Protein AF-A0A9D1FBH9-F1 (afdb_monomer_lite)

Foldseek 3Di:
DVVVVVVVVVVVVVVVCCCVVVVVVVVCCVPPVVVVVCVVCVPDDDDDPVPDDDCPVVDDDDDDDD

pLDDT: mean 87.69, std 6.46, range [69.19, 96.5]

Structure (mmCIF, N/CA/C/O backbone):
data_AF-A0A9D1FBH9-F1
#
_entry.id   AF-A0A9D1FBH9-F1
#
loop_
_atom_site.group_PDB
_atom_site.id
_atom_site.type_symbol
_atom_site.label_atom_id
_atom_site.label_alt_id
_atom_site.label_comp_id
_atom_site.label_asym_id
_atom_site.label_entity_id
_atom_site.label_seq_id
_atom_site.pdbx_PDB_ins_code
_atom_site.Cartn_x
_atom_site.Cartn_y
_atom_site.Cartn_z
_atom_site.occupancy
_atom_site.B_iso_or_equiv
_atom_site.auth_seq_id
_atom_site.auth_comp_id
_atom_site.auth_asym_id
_atom_site.auth_atom_id
_atom_site.pdbx_PDB_model_num
ATOM 1 N N . MET A 1 1 ? 9.711 -7.279 -36.321 1.00 69.19 1 MET A N 1
ATOM 2 C CA . MET A 1 1 ? 9.157 -8.087 -35.207 1.00 69.19 1 MET A CA 1
ATOM 3 C C . MET A 1 1 ? 10.101 -8.158 -34.008 1.00 69.19 1 MET A C 1
ATOM 5 O O . MET A 1 1 ? 9.697 -7.700 -32.952 1.00 69.19 1 MET A O 1
ATOM 9 N N . LEU A 1 2 ? 11.349 -8.623 -34.152 1.00 80.25 2 LEU A N 1
ATOM 10 C CA . LEU A 1 2 ? 12.289 -8.814 -33.029 1.00 80.25 2 LEU A CA 1
ATOM 11 C C . LEU A 1 2 ? 12.528 -7.560 -32.161 1.00 80.25 2 LEU A C 1
ATOM 13 O O . LEU A 1 2 ? 12.355 -7.611 -30.949 1.00 80.25 2 LEU A O 1
ATOM 17 N N . PHE A 1 3 ? 12.848 -6.416 -32.773 1.00 83.25 3 PHE A N 1
ATOM 18 C CA . PHE A 1 3 ? 13.088 -5.164 -32.039 1.00 83.25 3 PHE A CA 1
ATOM 19 C C . PHE A 1 3 ? 11.842 -4.610 -31.336 1.00 83.25 3 PHE A C 1
ATOM 21 O O . PHE A 1 3 ? 11.961 -3.981 -30.292 1.00 83.25 3 PHE A O 1
ATOM 28 N N . GLY A 1 4 ? 10.646 -4.879 -31.869 1.00 84.56 4 GLY A N 1
ATOM 29 C CA . GLY A 1 4 ? 9.390 -4.490 -31.223 1.00 84.56 4 GLY A CA 1
ATOM 30 C C . GLY A 1 4 ? 9.104 -5.325 -29.976 1.00 84.56 4 GLY A C 1
ATOM 31 O O . GLY A 1 4 ? 8.709 -4.782 -28.951 1.00 84.56 4 GLY A O 1
ATOM 32 N N . VAL A 1 5 ? 9.374 -6.633 -30.036 1.00 90.56 5 VAL A N 1
ATOM 33 C CA . VAL A 1 5 ? 9.227 -7.536 -28.884 1.00 90.56 5 VAL A CA 1
ATOM 34 C C . VAL A 1 5 ? 10.263 -7.215 -27.803 1.00 90.56 5 VAL A C 1
ATOM 36 O O . VAL A 1 5 ? 9.907 -7.115 -26.634 1.00 90.56 5 VAL A O 1
ATOM 39 N N . LEU A 1 6 ? 11.523 -6.980 -28.186 1.00 91.31 6 LEU A N 1
ATOM 40 C CA . LEU A 1 6 ? 12.578 -6.588 -27.245 1.00 91.31 6 LEU A CA 1
ATOM 41 C C . LEU A 1 6 ? 12.317 -5.213 -26.618 1.00 91.31 6 LEU A C 1
ATOM 43 O O . LEU A 1 6 ? 12.492 -5.054 -25.413 1.00 91.31 6 LEU A O 1
ATOM 47 N N . GLY A 1 7 ? 11.848 -4.239 -27.403 1.00 92.94 7 GLY A N 1
ATOM 48 C CA . GLY A 1 7 ? 11.465 -2.921 -26.893 1.00 92.94 7 GLY A CA 1
ATOM 49 C C . GLY A 1 7 ? 10.286 -2.990 -25.920 1.00 92.94 7 GLY A C 1
ATOM 50 O O . GLY A 1 7 ? 10.336 -2.384 -24.852 1.00 92.94 7 GLY A O 1
ATOM 51 N N . GLY A 1 8 ? 9.260 -3.784 -26.240 1.00 93.00 8 GLY A N 1
ATOM 52 C CA . GLY A 1 8 ? 8.124 -4.015 -25.346 1.00 93.00 8 GLY A CA 1
ATOM 53 C C . GLY A 1 8 ? 8.530 -4.709 -24.044 1.00 93.00 8 GLY A C 1
ATOM 54 O O . GLY A 1 8 ? 8.136 -4.271 -22.965 1.00 93.00 8 GLY A O 1
ATOM 55 N N . ALA A 1 9 ? 9.373 -5.742 -24.124 1.00 93.38 9 ALA A N 1
ATOM 56 C CA . ALA A 1 9 ? 9.881 -6.444 -22.948 1.00 93.38 9 ALA A CA 1
ATOM 57 C C . ALA A 1 9 ? 10.738 -5.532 -22.052 1.00 93.38 9 ALA A C 1
ATOM 59 O O . ALA A 1 9 ? 10.575 -5.545 -20.834 1.00 93.38 9 ALA A O 1
ATOM 60 N N . ALA A 1 10 ? 11.598 -4.698 -22.644 1.00 95.19 10 ALA A N 1
ATOM 61 C CA . ALA A 1 10 ? 12.406 -3.733 -21.901 1.00 95.19 10 ALA A CA 1
ATOM 62 C C . ALA A 1 10 ? 11.543 -2.666 -21.208 1.00 95.19 10 ALA A C 1
ATOM 64 O O . ALA A 1 10 ? 11.798 -2.334 -20.053 1.00 95.19 10 ALA A O 1
ATOM 65 N N . ALA A 1 11 ? 10.496 -2.169 -21.875 1.00 94.94 11 ALA A N 1
ATOM 66 C CA . ALA A 1 11 ? 9.566 -1.208 -21.285 1.00 94.94 11 ALA A CA 1
ATOM 67 C C . ALA A 1 11 ? 8.776 -1.812 -20.113 1.00 94.94 11 ALA A C 1
ATOM 69 O O . ALA A 1 11 ? 8.656 -1.181 -19.063 1.00 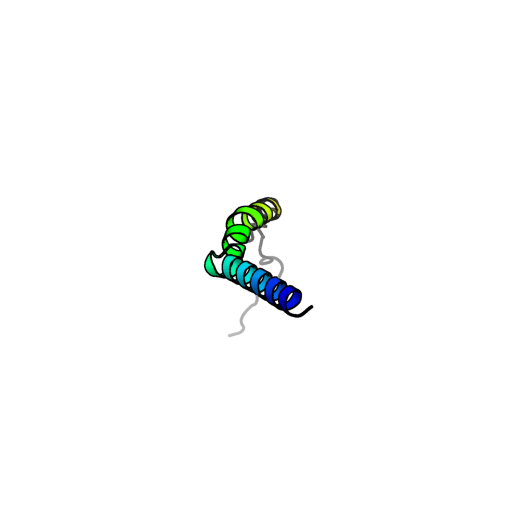94.94 11 ALA A O 1
ATOM 70 N N . LEU A 1 12 ? 8.290 -3.051 -20.258 1.00 96.00 12 LEU A N 1
ATOM 71 C CA . LEU A 1 12 ? 7.624 -3.774 -19.170 1.00 96.00 12 LEU A CA 1
ATOM 72 C C . LEU A 1 12 ? 8.567 -4.002 -17.986 1.00 96.00 12 LEU A C 1
ATOM 74 O O . LEU A 1 12 ? 8.186 -3.750 -16.845 1.00 96.00 12 LEU A O 1
ATOM 78 N N . TYR A 1 13 ? 9.803 -4.428 -18.253 1.00 95.44 13 TYR A N 1
ATOM 79 C CA . TYR A 1 13 ? 10.804 -4.641 -17.211 1.00 95.44 13 TYR A CA 1
ATOM 80 C C . TYR A 1 13 ? 11.161 -3.339 -16.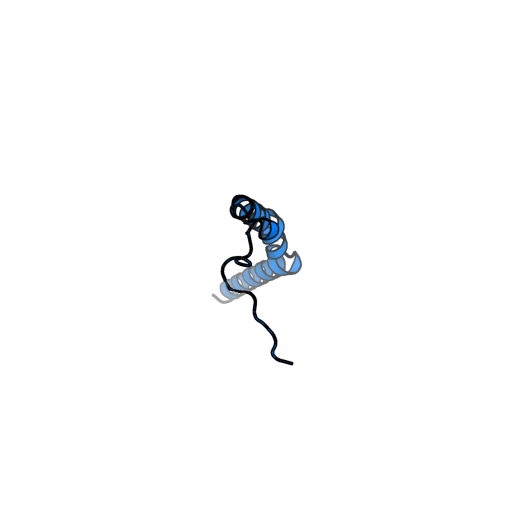486 1.00 95.44 13 TYR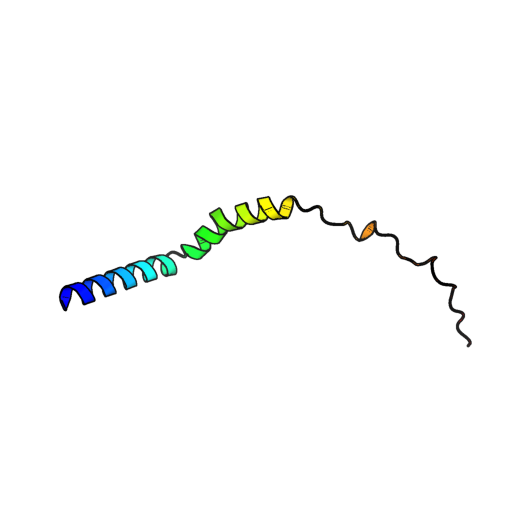 A C 1
ATOM 82 O O . TYR A 1 13 ? 11.209 -3.320 -15.261 1.00 95.44 13 TYR A O 1
ATOM 90 N N . ALA A 1 14 ? 11.348 -2.235 -17.215 1.00 96.50 14 ALA A N 1
ATOM 91 C CA . ALA A 1 14 ? 11.606 -0.924 -16.623 1.00 96.50 14 ALA A CA 1
ATOM 92 C C . ALA A 1 14 ? 10.420 -0.422 -15.784 1.00 96.50 14 ALA A C 1
ATOM 94 O O . ALA A 1 14 ? 10.627 0.135 -14.708 1.00 96.50 14 ALA A O 1
ATOM 95 N N . GLY A 1 15 ? 9.184 -0.654 -16.239 1.00 95.81 15 GLY A N 1
ATOM 96 C CA . GLY A 1 15 ? 7.976 -0.326 -15.482 1.00 95.81 15 GLY A CA 1
ATOM 97 C C . GLY A 1 15 ? 7.873 -1.126 -14.184 1.00 95.81 15 GLY A C 1
ATOM 98 O O . GLY A 1 15 ? 7.696 -0.540 -13.119 1.00 95.81 15 GLY A O 1
ATOM 99 N N . LEU A 1 16 ? 8.060 -2.447 -14.252 1.00 94.69 16 LEU A N 1
ATOM 100 C CA . LEU A 1 16 ? 8.093 -3.306 -13.065 1.00 94.69 16 LEU A CA 1
ATOM 101 C C . LEU A 1 16 ? 9.224 -2.901 -12.114 1.00 94.69 16 LEU A C 1
ATOM 103 O O . LEU A 1 16 ? 8.987 -2.767 -10.917 1.00 94.69 16 LEU A O 1
ATOM 107 N N . PHE A 1 17 ? 10.424 -2.640 -12.640 1.00 95.38 17 PHE A N 1
ATOM 108 C CA . PHE A 1 17 ? 11.551 -2.156 -11.847 1.00 95.38 17 PHE A CA 1
ATOM 109 C C . PHE A 1 17 ? 11.211 -0.848 -11.136 1.00 95.38 17 PHE A C 1
ATOM 111 O O . PHE A 1 17 ? 11.475 -0.733 -9.950 1.00 95.38 17 PHE A O 1
ATOM 118 N N . ALA A 1 18 ? 10.596 0.121 -11.816 1.00 95.62 18 ALA A N 1
ATOM 119 C CA . ALA A 1 18 ? 10.216 1.384 -11.196 1.00 95.62 18 ALA A CA 1
ATOM 120 C C . ALA A 1 18 ? 9.176 1.193 -10.080 1.00 95.62 18 ALA A C 1
ATOM 122 O O . ALA A 1 18 ? 9.322 1.785 -9.013 1.00 95.62 18 ALA A O 1
ATOM 123 N N . VAL A 1 19 ? 8.162 0.350 -10.300 1.00 94.69 19 VAL A N 1
ATOM 124 C CA . VAL A 1 19 ? 7.144 0.043 -9.282 1.00 94.69 19 VAL A CA 1
ATOM 125 C C . VAL A 1 19 ? 7.786 -0.567 -8.036 1.00 94.69 19 VAL A C 1
ATOM 127 O O . VAL A 1 19 ? 7.554 -0.057 -6.944 1.00 94.69 19 VAL A O 1
ATOM 130 N N . PHE A 1 20 ? 8.641 -1.581 -8.205 1.00 91.62 20 PHE A N 1
ATOM 131 C CA . PHE A 1 20 ? 9.304 -2.266 -7.091 1.00 91.62 20 PHE A CA 1
ATOM 132 C C . PHE A 1 20 ? 10.401 -1.427 -6.423 1.00 91.62 20 PHE A C 1
ATOM 134 O O . PHE A 1 20 ? 10.469 -1.355 -5.203 1.00 91.62 20 PHE A O 1
ATOM 141 N N . TYR A 1 21 ? 11.280 -0.792 -7.200 1.00 94.44 21 TYR A N 1
ATOM 142 C CA . TYR A 1 21 ? 12.431 -0.053 -6.674 1.00 94.44 21 TYR A CA 1
ATOM 143 C C . TYR A 1 21 ? 12.011 1.196 -5.894 1.00 94.44 21 TYR A C 1
ATOM 145 O O . TYR A 1 21 ? 12.619 1.522 -4.877 1.00 94.44 21 TYR A O 1
ATOM 153 N N . PHE A 1 22 ? 10.975 1.901 -6.361 1.00 92.50 22 PHE A N 1
ATOM 154 C CA . PHE A 1 22 ? 10.463 3.096 -5.685 1.00 92.50 22 PHE A CA 1
ATOM 155 C C . PHE A 1 22 ? 9.343 2.811 -4.677 1.00 92.50 22 PHE A C 1
ATOM 157 O O . PHE A 1 22 ? 8.849 3.777 -4.074 1.00 92.50 22 PHE A O 1
ATOM 164 N N . ASP A 1 23 ? 8.980 1.534 -4.495 1.00 92.12 23 ASP A N 1
ATOM 165 C CA . ASP A 1 23 ? 7.917 1.061 -3.598 1.00 92.12 23 ASP A CA 1
ATOM 166 C C . ASP A 1 23 ? 6.597 1.814 -3.842 1.00 92.12 23 ASP A C 1
ATOM 168 O O . ASP A 1 23 ? 5.998 2.431 -2.955 1.00 92.12 23 ASP A O 1
ATOM 172 N N . LEU A 1 24 ? 6.198 1.891 -5.117 1.00 94.12 24 LEU A N 1
ATOM 173 C CA . LEU A 1 24 ? 5.020 2.664 -5.523 1.00 94.12 24 LEU A CA 1
ATOM 174 C C . LEU A 1 24 ? 3.719 2.005 -5.061 1.00 94.12 24 LEU A C 1
ATOM 176 O O . LEU A 1 24 ? 2.747 2.709 -4.790 1.00 94.12 24 LEU A O 1
ATOM 180 N N . ASP A 1 25 ? 3.703 0.681 -4.956 1.00 88.31 25 ASP A N 1
ATOM 181 C CA . ASP A 1 25 ? 2.617 -0.103 -4.377 1.00 88.31 25 ASP A CA 1
ATOM 182 C C . ASP A 1 25 ? 2.468 0.168 -2.877 1.00 88.31 25 ASP A C 1
ATOM 184 O O . ASP A 1 25 ? 1.359 0.484 -2.438 1.00 88.31 25 ASP A O 1
ATOM 188 N N . GLY A 1 26 ? 3.567 0.156 -2.114 1.00 93.00 26 GLY A N 1
ATOM 189 C CA . GLY A 1 26 ? 3.562 0.510 -0.693 1.00 93.00 26 GLY A CA 1
ATOM 190 C C . GLY A 1 26 ? 3.070 1.939 -0.454 1.00 93.00 26 GLY A C 1
ATOM 191 O O . GLY A 1 26 ? 2.159 2.179 0.345 1.00 93.00 26 GLY A O 1
ATOM 192 N N . LYS A 1 27 ? 3.588 2.902 -1.225 1.00 92.62 27 LYS A N 1
ATOM 193 C CA . LYS A 1 27 ? 3.157 4.310 -1.146 1.00 92.62 27 LYS A CA 1
ATOM 194 C C . LYS A 1 27 ? 1.701 4.505 -1.542 1.00 92.62 27 LYS A C 1
ATOM 196 O O . LYS A 1 27 ? 1.000 5.293 -0.909 1.00 92.62 27 LYS A O 1
ATOM 201 N N . PHE A 1 28 ? 1.230 3.811 -2.573 1.00 94.12 28 PHE A N 1
ATOM 202 C CA . PHE A 1 28 ? -0.174 3.865 -2.967 1.00 94.12 28 PHE A CA 1
ATOM 203 C C . PHE A 1 28 ? -1.080 3.278 -1.878 1.00 94.12 28 PHE A C 1
ATOM 205 O O . PHE A 1 28 ? -2.108 3.876 -1.541 1.00 94.12 28 PHE A O 1
ATOM 212 N N . LEU A 1 29 ? -0.676 2.150 -1.286 1.00 93.88 29 LEU A N 1
ATOM 213 C CA . LEU A 1 29 ? -1.402 1.516 -0.192 1.00 93.88 29 LEU A CA 1
ATOM 214 C C . LEU A 1 29 ? -1.516 2.462 1.013 1.00 93.88 29 LEU A C 1
ATOM 216 O O . LEU A 1 29 ? -2.617 2.661 1.518 1.00 93.88 29 LEU A O 1
ATOM 220 N N . TYR A 1 30 ? -0.419 3.110 1.405 1.00 92.81 30 TYR A N 1
ATOM 221 C CA . TYR A 1 30 ? -0.374 4.016 2.557 1.00 92.81 30 TYR A CA 1
ATOM 222 C C . TYR A 1 30 ? -1.118 5.342 2.319 1.00 92.81 30 TYR A C 1
ATOM 224 O O . TYR A 1 30 ? -1.876 5.814 3.162 1.00 92.81 30 TYR A O 1
ATOM 232 N N . HIS A 1 31 ? -0.937 5.970 1.155 1.00 92.44 31 HIS A N 1
ATOM 233 C CA . HIS A 1 31 ? -1.488 7.308 0.913 1.00 92.44 31 HIS A CA 1
ATOM 234 C C . HIS A 1 31 ? -2.933 7.317 0.414 1.00 92.44 31 HIS A C 1
ATOM 236 O O . HIS A 1 31 ? -3.609 8.338 0.551 1.00 92.44 31 HIS A O 1
ATOM 242 N N . VAL A 1 32 ? -3.409 6.226 -0.189 1.00 93.31 32 VAL A N 1
ATOM 243 C CA . VAL A 1 32 ? -4.737 6.185 -0.818 1.00 93.31 32 VAL A CA 1
ATOM 244 C C . VAL A 1 32 ? -5.612 5.113 -0.190 1.00 93.31 32 VAL A C 1
ATOM 246 O O . VAL A 1 32 ? -6.723 5.409 0.251 1.00 93.31 32 VAL A O 1
ATOM 249 N N . VAL A 1 33 ? -5.129 3.871 -0.144 1.00 93.69 33 VAL A N 1
ATOM 250 C CA . VAL A 1 33 ? -5.957 2.735 0.278 1.00 93.69 33 VAL A CA 1
ATOM 251 C C . VAL A 1 33 ? -6.224 2.782 1.779 1.00 93.69 33 VAL A C 1
ATOM 253 O O . VAL A 1 33 ? -7.379 2.709 2.184 1.00 93.69 33 VAL A O 1
ATOM 256 N N . GLU A 1 34 ? -5.198 2.969 2.603 1.00 91.81 34 GLU A N 1
ATOM 257 C CA . GLU A 1 34 ? -5.329 3.064 4.057 1.00 91.81 34 GLU A CA 1
ATOM 258 C C . GLU A 1 34 ? -6.323 4.151 4.499 1.00 91.81 34 GLU 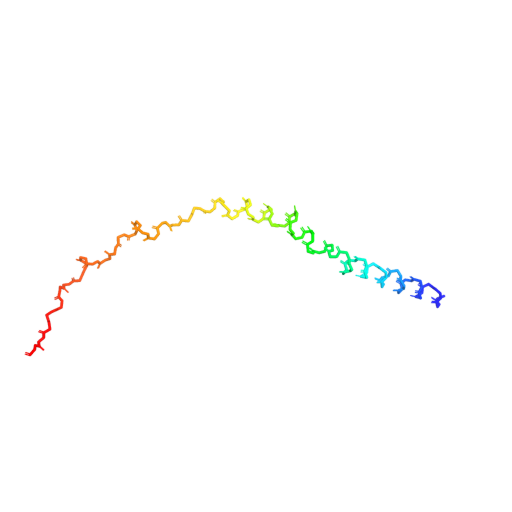A C 1
ATOM 260 O O . GLU A 1 34 ? -7.294 3.802 5.171 1.00 91.81 34 GLU A O 1
ATOM 265 N N . PRO A 1 35 ? -6.207 5.433 4.092 1.00 92.62 35 PRO A N 1
ATOM 266 C CA . PRO A 1 35 ? -7.170 6.449 4.515 1.00 92.62 35 PRO A CA 1
ATOM 267 C C . PRO A 1 35 ? -8.586 6.174 3.998 1.00 92.62 35 PRO A C 1
ATOM 269 O O . PRO A 1 35 ? -9.563 6.520 4.666 1.00 92.62 35 PRO A O 1
ATOM 272 N N . PHE A 1 36 ? -8.726 5.536 2.833 1.00 91.50 36 PHE A N 1
ATOM 273 C CA . PHE A 1 36 ? -10.029 5.106 2.332 1.00 91.50 36 PHE A CA 1
ATOM 274 C C . PHE A 1 36 ? -10.647 4.009 3.210 1.00 91.50 36 PHE A C 1
ATOM 276 O O . PHE A 1 36 ? -11.822 4.106 3.575 1.00 91.50 36 PHE A O 1
ATOM 283 N N . LEU A 1 37 ? -9.860 2.994 3.579 1.00 91.12 37 LEU A N 1
ATOM 284 C CA . LEU A 1 37 ? -10.304 1.902 4.441 1.00 91.12 37 LEU A CA 1
ATOM 285 C C . LEU A 1 37 ? -10.604 2.407 5.854 1.00 91.12 37 LEU A C 1
ATOM 287 O O . LEU A 1 37 ? -11.690 2.129 6.355 1.00 91.12 37 LEU A O 1
ATOM 291 N N . CYS A 1 38 ? -9.729 3.209 6.461 1.00 88.06 38 CYS A N 1
ATOM 292 C CA . CYS A 1 38 ? -9.981 3.822 7.767 1.00 88.06 38 CYS A CA 1
ATOM 293 C C . CYS A 1 38 ? -11.282 4.634 7.739 1.00 88.06 38 CYS A C 1
ATOM 295 O O . CYS A 1 38 ? -12.184 4.376 8.525 1.00 88.06 38 CYS A O 1
ATOM 297 N N . LYS A 1 39 ? -11.498 5.489 6.730 1.00 89.00 39 LYS A N 1
ATOM 298 C CA . LYS A 1 39 ? -12.764 6.236 6.585 1.00 89.00 39 LYS A CA 1
ATOM 299 C C . LYS A 1 39 ? -14.007 5.341 6.464 1.00 89.00 39 LYS A C 1
ATOM 301 O O . LYS A 1 39 ? -15.106 5.777 6.824 1.00 89.00 39 LYS A O 1
ATOM 306 N N . HIS A 1 40 ? -13.871 4.142 5.901 1.00 89.31 40 HIS A N 1
ATOM 307 C CA . HIS A 1 40 ? -14.968 3.185 5.787 1.00 89.31 40 HIS A CA 1
ATOM 308 C C . HIS A 1 40 ? -15.216 2.441 7.106 1.00 89.31 40 HIS A C 1
ATOM 310 O O . HIS A 1 40 ? -16.354 2.395 7.572 1.00 89.31 40 HIS A O 1
ATOM 316 N N . TYR A 1 41 ? -14.163 1.901 7.720 1.00 84.25 41 TYR A N 1
ATOM 317 C CA . TYR A 1 41 ? -14.254 1.052 8.907 1.00 84.25 41 TYR A CA 1
ATOM 318 C C . TYR A 1 41 ? -14.369 1.835 10.222 1.00 84.25 41 TYR A C 1
ATOM 320 O O . TYR A 1 41 ? -14.992 1.336 11.154 1.00 84.25 41 TYR A O 1
ATOM 328 N N . ASP A 1 42 ? -13.875 3.073 10.296 1.00 84.25 42 ASP A N 1
ATOM 329 C CA . ASP A 1 42 ? -14.004 3.932 11.486 1.00 84.25 42 ASP A CA 1
ATOM 330 C C . ASP A 1 42 ? -15.458 4.325 11.771 1.00 84.25 42 ASP A C 1
ATOM 332 O O . ASP A 1 42 ? -15.806 4.679 12.894 1.00 84.25 42 ASP A O 1
ATOM 336 N N . LYS A 1 43 ? -16.338 4.242 10.766 1.00 77.25 43 LYS A N 1
ATOM 337 C CA . LYS A 1 43 ? -17.781 4.485 10.928 1.00 77.25 43 LYS A CA 1
ATOM 338 C C . LYS A 1 43 ? -18.522 3.317 11.567 1.00 77.25 43 LYS A C 1
ATOM 340 O O . LYS A 1 43 ? -19.711 3.439 11.855 1.00 77.25 43 LYS A O 1
ATOM 345 N N . ILE A 1 44 ? -17.859 2.179 11.735 1.00 84.06 44 ILE A N 1
ATOM 346 C CA . ILE A 1 44 ? -18.456 1.011 12.361 1.00 84.06 44 ILE A CA 1
ATOM 347 C C . ILE A 1 44 ? -18.286 1.173 13.867 1.00 84.06 44 ILE A C 1
ATOM 349 O O . ILE A 1 44 ? -17.175 1.096 14.393 1.00 84.06 44 ILE A O 1
ATOM 353 N N . GLU A 1 45 ? -19.397 1.401 14.566 1.00 81.50 45 GLU A N 1
ATOM 354 C CA . GLU A 1 45 ? -19.387 1.469 16.023 1.00 81.50 45 GLU A CA 1
ATOM 355 C C . GLU A 1 45 ? -18.854 0.153 16.601 1.00 81.50 45 GLU A C 1
ATOM 357 O O . GLU A 1 45 ? -19.408 -0.931 16.385 1.00 81.50 45 GLU A O 1
ATOM 362 N N . ARG A 1 46 ? -17.750 0.241 17.349 1.00 83.31 46 ARG A N 1
ATOM 363 C CA . ARG A 1 46 ? -17.227 -0.902 18.093 1.00 83.31 46 ARG A CA 1
ATOM 364 C C . ARG A 1 46 ? -18.106 -1.121 19.315 1.00 83.31 46 ARG A C 1
ATOM 366 O O . ARG A 1 46 ? -18.308 -0.205 20.108 1.00 83.31 46 ARG A O 1
ATOM 373 N N . ARG A 1 47 ? -18.600 -2.348 19.492 1.00 81.75 47 ARG A N 1
ATOM 374 C CA . ARG A 1 47 ? -19.298 -2.719 20.727 1.00 81.75 47 ARG A CA 1
ATOM 375 C C . ARG A 1 47 ? -18.307 -2.670 21.885 1.00 81.75 47 ARG A C 1
ATOM 377 O O . ARG A 1 47 ? -17.268 -3.325 21.839 1.00 81.75 47 ARG A O 1
ATOM 384 N N . ASP A 1 48 ? -18.649 -1.909 22.914 1.00 84.19 48 ASP A N 1
ATOM 385 C CA . ASP A 1 48 ? -17.902 -1.875 24.165 1.00 84.19 48 ASP A CA 1
ATOM 386 C C . ASP A 1 48 ? -18.188 -3.161 24.952 1.00 84.19 48 ASP A C 1
ATOM 388 O O . ASP A 1 48 ? -19.227 -3.286 25.601 1.00 84.19 48 ASP A O 1
ATOM 392 N N . ILE A 1 49 ? -17.274 -4.132 24.866 1.00 82.06 49 ILE A N 1
ATOM 393 C CA . ILE A 1 49 ? -17.387 -5.423 25.563 1.00 82.06 49 ILE A CA 1
ATOM 394 C C . ILE A 1 49 ? -17.473 -5.272 27.085 1.00 82.06 49 ILE A C 1
ATOM 396 O O . ILE A 1 49 ? -18.066 -6.116 27.747 1.00 82.06 49 ILE A O 1
ATOM 400 N N . THR A 1 50 ? -16.93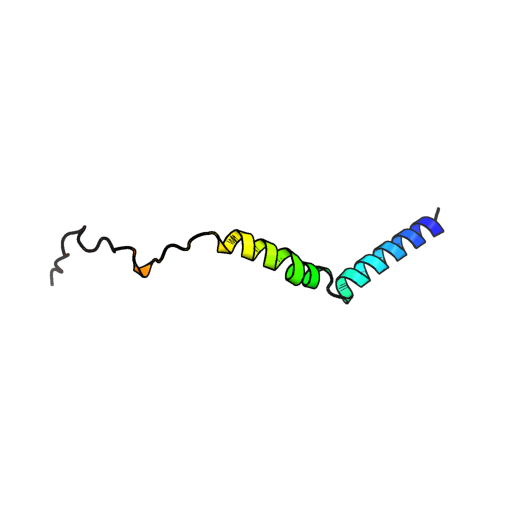8 -4.183 27.638 1.00 82.69 50 THR A N 1
ATOM 401 C CA . THR A 1 50 ? -16.937 -3.896 29.079 1.00 82.69 50 THR A CA 1
ATOM 402 C C . THR A 1 50 ? -18.312 -3.481 29.593 1.00 82.69 50 THR A C 1
ATOM 404 O O . THR A 1 50 ? -18.573 -3.577 30.789 1.00 82.69 50 THR A O 1
ATOM 407 N N . LYS A 1 51 ? -19.200 -3.026 28.701 1.00 82.31 51 LYS A N 1
ATOM 408 C CA . LYS A 1 51 ? -20.590 -2.674 29.028 1.00 82.31 51 LYS A CA 1
ATOM 409 C C . LYS A 1 51 ? -21.572 -3.812 28.792 1.00 82.31 51 LYS A C 1
ATOM 411 O O . LYS A 1 51 ? -22.753 -3.650 29.089 1.00 82.31 51 LYS A O 1
ATOM 416 N N . ILE A 1 52 ? -21.115 -4.936 28.245 1.00 81.75 52 ILE A N 1
ATOM 417 C CA . ILE A 1 52 ? -21.959 -6.110 28.051 1.00 81.75 52 ILE A CA 1
ATOM 418 C C . ILE A 1 52 ? -22.085 -6.796 29.418 1.00 81.75 52 ILE A C 1
ATOM 420 O O . ILE A 1 52 ? -21.070 -7.258 29.943 1.00 81.75 52 ILE A O 1
ATOM 424 N N . PRO A 1 53 ? -23.284 -6.843 30.030 1.00 83.31 53 PRO A N 1
ATOM 425 C CA . PRO A 1 53 ? -23.463 -7.556 31.285 1.00 83.31 53 PRO A CA 1
ATOM 426 C C . PRO A 1 53 ? -23.171 -9.042 31.062 1.00 83.31 53 PRO A C 1
ATOM 428 O O . PRO A 1 53 ? -23.620 -9.634 30.079 1.00 83.31 53 PRO A O 1
ATOM 431 N N . TYR A 1 54 ? -22.403 -9.640 31.968 1.00 80.38 54 TYR A N 1
ATOM 432 C CA . TYR A 1 54 ? -22.242 -11.088 32.000 1.00 80.38 54 TYR A CA 1
ATOM 433 C C . TYR A 1 54 ? -23.520 -11.716 32.562 1.00 80.38 54 TYR A C 1
ATOM 435 O O . TYR A 1 54 ? -24.094 -11.193 33.514 1.00 80.38 54 TYR A O 1
ATOM 443 N N . ASP A 1 55 ? -23.929 -12.862 32.017 1.00 81.44 55 ASP A N 1
ATOM 444 C CA . ASP A 1 55 ? -25.059 -13.674 32.501 1.00 81.44 55 ASP A CA 1
ATOM 445 C C . ASP A 1 55 ? -24.713 -14.384 33.839 1.00 81.44 55 ASP A C 1
ATOM 447 O O . ASP A 1 55 ? -24.929 -15.587 33.992 1.00 81.44 55 ASP A O 1
ATOM 451 N N . VAL A 1 56 ? -24.134 -13.662 34.808 1.00 80.50 56 VAL A N 1
ATOM 452 C CA . VAL A 1 56 ? -23.755 -14.196 36.131 1.00 80.50 56 VAL A CA 1
ATOM 453 C C . VAL A 1 56 ? -24.980 -14.577 36.958 1.00 80.50 56 VAL A C 1
ATOM 455 O O . VAL A 1 56 ? -24.967 -15.609 37.615 1.00 80.50 56 VAL A O 1
ATOM 458 N N . ASP A 1 57 ? -26.069 -13.817 36.830 1.00 81.81 57 ASP A N 1
ATOM 459 C CA . ASP A 1 57 ? -27.315 -14.043 37.575 1.00 81.81 57 ASP A CA 1
ATOM 460 C C . ASP A 1 57 ? -28.230 -15.092 36.917 1.00 81.81 57 ASP A C 1
ATOM 462 O O . ASP A 1 57 ? -29.303 -15.417 37.425 1.00 81.81 57 ASP A O 1
ATOM 466 N N . LYS A 1 58 ? -27.848 -15.608 35.743 1.00 83.69 58 LYS A N 1
ATOM 467 C CA . LYS A 1 58 ? -28.693 -16.505 34.942 1.00 83.69 58 LYS A CA 1
ATOM 468 C C . LYS A 1 58 ? -28.683 -17.946 35.441 1.00 83.69 58 LYS A C 1
ATOM 470 O O . LYS A 1 58 ? -29.605 -18.702 35.134 1.00 83.69 58 LYS A O 1
ATOM 475 N N . TYR A 1 59 ? -27.641 -18.338 36.167 1.00 83.12 59 TYR A N 1
ATOM 476 C CA . TYR A 1 59 ? -27.444 -19.706 36.627 1.00 83.12 59 TYR A CA 1
ATOM 477 C C . TYR A 1 59 ? -27.369 -19.742 38.156 1.00 83.12 59 TYR A C 1
ATOM 479 O O . TYR A 1 59 ? -26.819 -18.821 38.755 1.00 83.12 59 TYR A O 1
ATOM 487 N N . PRO A 1 60 ? -27.918 -20.785 38.802 1.00 83.94 60 PRO A N 1
ATOM 488 C CA . PRO A 1 60 ? -27.794 -20.948 40.245 1.00 83.94 60 PRO A CA 1
ATOM 489 C C . PRO A 1 60 ? -26.325 -21.142 40.648 1.00 83.94 60 PRO A C 1
ATOM 491 O O . PRO A 1 60 ? -25.549 -21.749 39.904 1.00 83.94 60 PRO A O 1
ATOM 494 N N . GLU A 1 61 ? -25.954 -20.654 41.834 1.00 82.75 61 GLU A N 1
ATOM 495 C CA . GLU A 1 61 ? -24.618 -20.867 42.400 1.00 82.75 61 GLU A CA 1
ATOM 496 C C . GLU A 1 61 ? -24.325 -22.369 42.549 1.00 82.75 61 GLU A C 1
ATOM 498 O O . GLU A 1 61 ? -25.171 -23.152 42.986 1.00 82.75 61 GLU A O 1
ATOM 503 N N . TYR A 1 62 ? -23.119 -22.786 42.155 1.00 81.00 62 TYR A N 1
ATOM 504 C CA . TYR A 1 62 ? -22.700 -24.181 42.246 1.00 81.00 62 TYR A CA 1
ATOM 505 C C . TYR A 1 62 ? -22.082 -24.460 43.619 1.00 81.00 62 TYR A C 1
ATOM 507 O O . TYR A 1 62 ? -21.003 -23.957 43.935 1.00 81.00 62 TYR A O 1
ATOM 515 N N . GLU A 1 63 ? -22.731 -25.300 44.425 1.00 81.88 63 GLU A N 1
ATOM 516 C CA . GLU A 1 63 ? -22.153 -25.787 45.679 1.00 81.88 63 GLU A CA 1
ATOM 517 C C . GLU A 1 63 ? -21.113 -26.883 45.409 1.00 81.88 63 GLU A C 1
ATOM 519 O O . GLU A 1 63 ? -21.405 -27.935 44.831 1.00 81.88 63 GLU A O 1
ATOM 524 N N . TYR A 1 64 ? -19.881 -26.663 45.869 1.00 80.88 64 TYR A N 1
ATOM 525 C CA . TYR A 1 64 ? -18.854 -27.697 45.877 1.00 80.88 64 TYR A CA 1
ATOM 526 C C . TYR A 1 64 ? -19.113 -28.653 47.051 1.00 80.88 64 TYR A C 1
ATOM 528 O O . TYR A 1 64 ? -19.095 -28.260 48.216 1.00 80.88 64 TYR A O 1
ATOM 536 N N . LYS A 1 65 ? -19.347 -29.937 46.762 1.00 77.38 65 LYS A N 1
ATOM 537 C CA . LYS A 1 65 ? -19.333 -30.972 47.805 1.00 77.38 65 LYS A CA 1
ATOM 538 C C . LYS A 1 65 ? -17.878 -31.294 48.136 1.00 77.38 65 LYS A C 1
ATOM 540 O O . LYS A 1 65 ? -17.189 -31.870 47.297 1.00 77.38 65 LYS A O 1
ATOM 545 N N . THR A 1 66 ? -17.432 -30.869 49.317 1.00 71.12 66 THR A N 1
ATOM 546 C CA . THR A 1 66 ? -16.143 -31.280 49.906 1.00 71.12 66 THR A CA 1
ATOM 547 C C . THR A 1 66 ? -16.325 -32.568 50.692 1.00 71.12 66 THR A C 1
ATOM 549 O O . THR A 1 66 ? -17.422 -32.732 51.274 1.00 71.12 66 THR A O 1
#

Radius of gyration: 2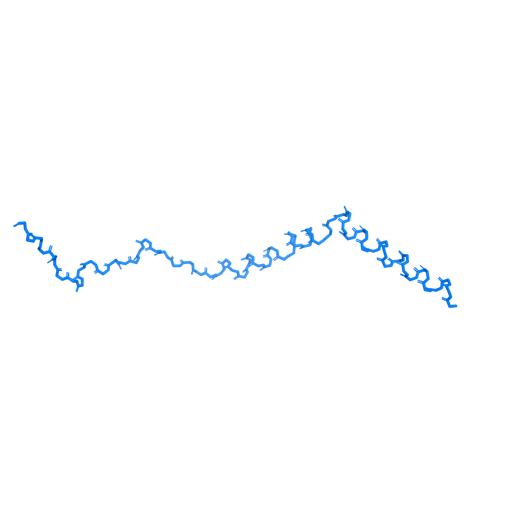8.92 Å; chains: 1; bounding box: 42×39×85 Å

Organism: NCBI:txid2840927

Sequence (66 aa):
MLFGVLGGAAALYAGLFAVFYFDLDGKFLYHVVEPFLCKHYDKIERRDITKIPYDVDKYPEYEYKT

Secondary structure (DSSP, 8-state):
-HHHHHHHHHHHHHHHHHHHHTTHHHHHIIIIIHHHHHHHHTTSPPP-GGGS--SGGGS-------